Protein AF-A0A162QPB5-F1 (afdb_monomer_lite)

Secondary structure (DSSP, 8-state):
-HHHHH-HHHHHHHHHHHHHHHHHHT-------------PPPP----HHHHTT-BS-STT--BEEEETTEEEE-GGGHHHHSTTSTTGGGTTSB-HHHHHHT--

Sequence (104 aa):
MKQLKENPVNWALIAILAYVIKSYASSSKPAVQEAKHPEVMIFKNYTPLDLLPFDGLGKEGRILMAVNGSIYDVTRGRNFYGPGGPYANFAGHDASRGLAKNSF

Radius of gyration: 32.55 Å; chains: 1; bounding box: 67×20×83 Å

InterPro domains:
  IPR001199 Cytochrome b5-like heme/steroid binding domain [PF00173] (59-101)
  IPR036400 Cytochrome b5-like heme/steroid binding domain superfamily [G3DSA:3.10.120.10] (40-104)
  IPR036400 Cytochrome b5-like heme/steroid binding domain superfamily [SSF55856] (38-102)
  IPR050577 MAPR/Neuferricin/Neudesin-like [PTHR10281] (11-104)

pLDDT: mean 89.17, std 9.94, range [57.88, 97.88]

Structure (mmCIF, N/CA/C/O backbone):
data_AF-A0A162QPB5-F1
#
_entry.id   AF-A0A162QPB5-F1
#
loop_
_atom_site.group_PDB
_atom_site.id
_atom_site.type_symbol
_atom_site.label_atom_id
_atom_site.label_alt_id
_atom_site.label_comp_id
_atom_site.label_asym_id
_atom_site.label_entity_id
_atom_site.label_seq_id
_atom_site.pdbx_PDB_ins_code
_atom_site.Cartn_x
_atom_site.Cartn_y
_atom_site.Cartn_z
_atom_site.occupancy
_atom_site.B_iso_or_equiv
_atom_site.auth_seq_id
_atom_site.auth_comp_id
_atom_site.auth_asym_id
_atom_site.auth_atom_id
_atom_site.pdbx_PDB_model_num
ATOM 1 N N . MET A 1 1 ? 51.331 3.266 -59.687 1.00 57.88 1 MET A N 1
ATOM 2 C CA . MET A 1 1 ? 49.878 3.572 -59.742 1.00 57.88 1 MET A CA 1
ATOM 3 C C . MET A 1 1 ? 49.102 2.806 -60.823 1.00 57.88 1 MET A C 1
ATOM 5 O O . MET A 1 1 ? 47.907 2.629 -60.636 1.00 57.88 1 MET A O 1
ATOM 9 N N . LYS A 1 2 ? 49.719 2.327 -61.920 1.00 64.38 2 LYS A N 1
ATOM 10 C CA . LYS A 1 2 ? 49.003 1.595 -62.993 1.00 64.38 2 LYS A CA 1
ATOM 11 C C . LYS A 1 2 ? 48.450 0.227 -62.559 1.00 64.38 2 LYS A C 1
ATOM 13 O O . LYS A 1 2 ? 47.281 -0.055 -62.786 1.00 64.38 2 LYS A O 1
ATOM 18 N N . GLN A 1 3 ? 49.234 -0.533 -61.792 1.00 66.88 3 GLN A N 1
ATOM 19 C CA . GLN A 1 3 ? 48.852 -1.859 -61.282 1.00 66.88 3 GLN A CA 1
ATOM 20 C C . GLN A 1 3 ? 47.563 -1.877 -60.438 1.00 66.88 3 GLN A C 1
ATOM 22 O O . GLN A 1 3 ? 46.842 -2.870 -60.428 1.00 66.88 3 GLN A O 1
ATOM 27 N N . LEU A 1 4 ? 47.256 -0.778 -59.737 1.00 64.81 4 LEU A N 1
ATOM 28 C CA . LEU A 1 4 ? 46.049 -0.683 -58.912 1.00 64.81 4 LEU A CA 1
ATOM 29 C C . LEU A 1 4 ? 44.776 -0.601 -59.771 1.00 64.81 4 LEU A C 1
ATOM 31 O O . LEU A 1 4 ? 43.737 -1.098 -59.354 1.00 64.81 4 LEU A O 1
ATOM 35 N N . LYS A 1 5 ? 44.866 0.001 -60.967 1.00 70.81 5 LYS A N 1
ATOM 36 C CA . LYS A 1 5 ? 43.734 0.199 -61.886 1.00 70.81 5 LYS A CA 1
ATOM 37 C C . LYS A 1 5 ? 43.529 -0.957 -62.865 1.00 70.81 5 LYS A C 1
ATOM 39 O O . LYS A 1 5 ? 42.397 -1.187 -63.266 1.00 70.81 5 LYS A O 1
ATOM 44 N N . GLU A 1 6 ? 44.597 -1.654 -63.251 1.00 78.38 6 GLU A N 1
ATOM 45 C CA . GLU A 1 6 ? 44.553 -2.696 -64.291 1.00 78.38 6 GLU A CA 1
ATOM 46 C C . GLU A 1 6 ? 44.001 -4.041 -63.793 1.00 78.38 6 GLU A C 1
ATOM 48 O O . GLU A 1 6 ? 43.494 -4.822 -64.592 1.00 78.38 6 GLU A O 1
ATOM 53 N N . ASN A 1 7 ? 44.056 -4.312 -62.484 1.00 82.81 7 ASN A N 1
ATOM 54 C CA . ASN A 1 7 ? 43.581 -5.577 -61.927 1.00 82.81 7 ASN A CA 1
ATOM 55 C C . ASN A 1 7 ? 42.157 -5.443 -61.341 1.00 82.81 7 ASN A C 1
ATOM 57 O O . ASN A 1 7 ? 41.988 -4.768 -60.318 1.00 82.81 7 ASN A O 1
ATOM 61 N N . PRO A 1 8 ? 41.135 -6.112 -61.916 1.00 84.00 8 PRO A N 1
ATOM 62 C CA . PRO A 1 8 ? 39.754 -6.042 -61.428 1.00 84.00 8 PRO A CA 1
ATOM 63 C C . PRO A 1 8 ? 39.588 -6.574 -59.994 1.00 84.00 8 PRO A C 1
ATOM 65 O O . PRO A 1 8 ? 38.681 -6.146 -59.281 1.00 84.00 8 PRO A O 1
ATOM 68 N N . VAL A 1 9 ? 40.493 -7.440 -59.524 1.00 87.56 9 VAL A N 1
ATOM 69 C CA . VAL A 1 9 ? 40.484 -7.973 -58.150 1.00 87.56 9 VAL A CA 1
ATOM 70 C C . VAL A 1 9 ? 40.694 -6.865 -57.112 1.00 87.56 9 VAL A C 1
ATOM 72 O O . VAL A 1 9 ? 40.088 -6.901 -56.043 1.00 87.56 9 VAL A O 1
ATOM 75 N N . ASN A 1 10 ? 41.471 -5.825 -57.427 1.00 88.38 10 ASN A N 1
ATOM 76 C CA . ASN A 1 10 ? 41.724 -4.725 -56.492 1.00 88.38 10 ASN A CA 1
ATOM 77 C C . ASN A 1 10 ? 40.461 -3.899 -56.214 1.00 88.38 10 ASN A C 1
ATOM 79 O O . ASN A 1 10 ? 40.261 -3.439 -55.093 1.00 88.38 10 ASN A O 1
ATOM 83 N N . TRP A 1 11 ? 39.578 -3.755 -57.204 1.00 89.62 11 TRP A N 1
ATOM 84 C CA . TRP A 1 11 ? 38.284 -3.095 -57.019 1.00 89.62 11 TRP A CA 1
ATOM 85 C C . TRP A 1 11 ? 37.358 -3.903 -56.109 1.00 89.62 11 TRP A C 1
ATOM 87 O O . TRP A 1 11 ? 36.707 -3.324 -55.240 1.00 89.62 11 TRP A O 1
ATOM 97 N N . ALA A 1 12 ? 37.353 -5.233 -56.248 1.00 92.00 12 ALA A N 1
ATOM 98 C CA . ALA A 1 12 ? 36.618 -6.113 -55.342 1.00 92.00 12 ALA A CA 1
ATOM 99 C C . ALA A 1 12 ? 37.156 -6.014 -53.904 1.00 92.00 12 ALA A C 1
ATOM 101 O O . ALA A 1 12 ? 36.375 -5.900 -52.961 1.00 92.00 12 ALA A O 1
ATOM 102 N N . LEU A 1 13 ? 38.482 -5.963 -53.731 1.00 91.12 13 LEU A N 1
ATOM 103 C CA . LEU A 1 13 ? 39.113 -5.776 -52.422 1.00 91.12 13 LEU A CA 1
ATOM 104 C C . LEU A 1 13 ? 38.774 -4.413 -51.800 1.00 91.12 13 LEU A C 1
ATOM 106 O O . LEU A 1 13 ? 38.479 -4.356 -50.610 1.00 91.12 13 LEU A O 1
ATOM 110 N N . ILE A 1 14 ? 38.749 -3.331 -52.586 1.00 92.75 14 ILE A N 1
ATOM 111 C CA . ILE A 1 14 ? 38.341 -1.998 -52.107 1.00 92.75 14 ILE A CA 1
ATOM 112 C C . ILE A 1 14 ? 36.863 -1.990 -51.704 1.00 92.75 14 ILE A C 1
ATOM 114 O O . ILE A 1 14 ? 36.521 -1.409 -50.677 1.00 92.75 14 ILE A O 1
ATOM 118 N N . ALA A 1 15 ? 35.988 -2.656 -52.461 1.00 93.25 15 ALA A N 1
ATOM 119 C CA . ALA A 1 15 ? 34.571 -2.761 -52.121 1.00 93.25 15 ALA A CA 1
ATOM 120 C C . ALA A 1 15 ? 34.348 -3.557 -50.824 1.00 93.25 15 ALA A C 1
ATOM 122 O O . ALA A 1 15 ? 33.570 -3.129 -49.973 1.00 93.25 15 ALA A O 1
ATOM 123 N N . ILE A 1 16 ? 35.071 -4.667 -50.635 1.00 94.38 16 ILE A N 1
ATOM 124 C CA . ILE A 1 16 ? 35.041 -5.454 -49.394 1.00 94.38 16 ILE A CA 1
ATOM 125 C C . ILE A 1 16 ? 35.587 -4.627 -48.228 1.00 94.38 16 ILE A C 1
ATOM 127 O O . ILE A 1 16 ? 34.966 -4.582 -47.170 1.00 94.38 16 ILE A O 1
ATOM 131 N N . LEU A 1 17 ? 36.699 -3.914 -48.422 1.00 94.31 17 LEU A N 1
ATOM 132 C CA . LEU A 1 17 ? 37.282 -3.049 -47.398 1.00 94.31 17 LEU A CA 1
ATOM 133 C C . LEU A 1 17 ? 36.316 -1.926 -46.997 1.00 94.31 17 LEU A C 1
ATOM 135 O O . LEU A 1 17 ? 36.090 -1.699 -45.811 1.00 94.31 17 LEU A O 1
ATOM 139 N N . ALA A 1 18 ? 35.689 -1.266 -47.973 1.00 93.94 18 ALA A N 1
ATOM 140 C CA . ALA A 1 18 ? 34.678 -0.243 -47.729 1.00 93.94 18 ALA A CA 1
ATOM 141 C C . ALA A 1 18 ? 33.437 -0.818 -47.026 1.00 93.94 18 ALA A C 1
ATOM 143 O O . ALA A 1 18 ? 32.892 -0.178 -46.127 1.00 93.94 18 ALA A O 1
ATOM 144 N N . TYR A 1 19 ? 33.014 -2.034 -47.387 1.00 93.88 19 TYR A N 1
ATOM 145 C CA . TYR A 1 19 ? 31.909 -2.733 -46.734 1.00 93.88 19 TYR A CA 1
ATOM 146 C C . TYR A 1 19 ? 32.225 -3.058 -45.271 1.00 93.88 19 TYR A C 1
ATOM 148 O O . TYR A 1 19 ? 31.401 -2.776 -44.406 1.00 93.88 19 TYR A O 1
ATOM 156 N N . VAL A 1 20 ? 33.427 -3.564 -44.979 1.00 93.19 20 VAL A N 1
ATOM 157 C CA . VAL A 1 20 ? 33.881 -3.865 -43.611 1.00 93.19 20 VAL A CA 1
ATOM 158 C C . VAL A 1 20 ? 33.997 -2.589 -42.772 1.00 93.19 20 VAL A C 1
ATOM 160 O O . VAL A 1 20 ? 33.552 -2.562 -41.627 1.00 93.19 20 VAL A O 1
ATOM 163 N N . ILE A 1 21 ? 34.525 -1.499 -43.341 1.00 93.44 21 ILE A N 1
ATOM 164 C CA . ILE A 1 21 ? 34.585 -0.195 -42.661 1.00 93.44 21 ILE A CA 1
ATOM 165 C C . ILE A 1 21 ? 33.171 0.307 -42.353 1.00 93.44 21 ILE A C 1
ATOM 167 O O . ILE A 1 21 ? 32.892 0.715 -41.225 1.00 93.44 21 ILE A O 1
ATOM 171 N N . LYS A 1 22 ? 32.254 0.226 -43.324 1.00 91.88 22 LYS A N 1
ATOM 172 C CA . LYS A 1 22 ? 30.853 0.616 -43.134 1.00 91.88 22 LYS A CA 1
ATOM 173 C C . LYS A 1 22 ? 30.162 -0.261 -42.089 1.00 91.88 22 LYS A C 1
ATOM 175 O O . LYS A 1 22 ? 29.422 0.268 -41.265 1.00 91.88 22 LYS A O 1
ATOM 180 N N . SER A 1 23 ? 30.406 -1.571 -42.087 1.00 87.44 23 SER A N 1
ATOM 181 C CA . SER A 1 23 ? 29.796 -2.486 -41.119 1.00 87.44 23 SER A CA 1
ATOM 182 C C . SER A 1 23 ? 30.313 -2.246 -39.704 1.00 87.44 23 SER A C 1
ATOM 184 O O . SER A 1 23 ? 29.536 -2.314 -38.757 1.00 87.44 23 SER A O 1
ATOM 186 N N . TYR A 1 24 ? 31.598 -1.911 -39.551 1.00 85.12 24 TYR A N 1
ATOM 187 C CA . TYR A 1 24 ? 32.178 -1.597 -38.245 1.00 85.12 24 TYR A CA 1
ATOM 188 C C . TYR A 1 24 ? 31.704 -0.234 -37.723 1.00 85.12 24 TYR A C 1
ATOM 190 O O . TYR A 1 24 ? 31.369 -0.105 -36.547 1.00 85.12 24 TYR A O 1
ATOM 198 N N . ALA A 1 25 ? 31.606 0.770 -38.601 1.00 85.31 25 ALA A N 1
ATOM 199 C CA . ALA A 1 25 ? 31.118 2.104 -38.250 1.00 85.31 25 ALA A CA 1
ATOM 200 C C . ALA A 1 25 ? 29.604 2.142 -37.971 1.00 85.31 25 ALA A C 1
ATOM 202 O O . ALA A 1 25 ? 29.146 2.970 -37.189 1.00 85.31 25 ALA A O 1
ATOM 203 N N . SER A 1 26 ? 28.825 1.245 -38.584 1.00 78.00 26 SER A N 1
ATOM 204 C CA . SER A 1 26 ? 27.367 1.179 -38.420 1.00 78.00 26 SER A CA 1
ATOM 205 C C . SER A 1 26 ? 26.909 0.286 -37.259 1.00 78.00 26 SER A C 1
ATOM 207 O O . SER A 1 26 ? 25.705 0.072 -37.107 1.00 78.00 26 SER A O 1
ATOM 209 N N . SER A 1 27 ? 27.828 -0.234 -36.439 1.00 71.50 27 SER A N 1
ATOM 210 C CA . SER A 1 27 ? 27.484 -0.996 -35.236 1.00 71.50 27 SER A CA 1
ATOM 211 C C . SER A 1 27 ? 26.943 -0.044 -34.165 1.00 71.50 27 SER A C 1
ATOM 213 O O . SER A 1 27 ? 27.664 0.438 -33.288 1.00 71.50 27 SER A O 1
ATOM 215 N N . SER A 1 28 ? 25.657 0.298 -34.270 1.00 69.69 28 SER A N 1
ATOM 216 C CA . SER A 1 28 ? 24.957 1.029 -33.223 1.00 69.69 28 SER A CA 1
ATOM 217 C C . SER A 1 28 ? 24.945 0.151 -31.979 1.00 69.69 28 SER A C 1
ATOM 219 O O . SER A 1 28 ? 24.336 -0.922 -31.986 1.00 69.69 28 SER A O 1
ATOM 221 N N . LYS A 1 29 ? 25.609 0.590 -30.907 1.00 69.69 29 LYS A N 1
ATOM 222 C CA . LYS A 1 29 ? 25.446 -0.043 -29.596 1.00 69.69 29 LYS A CA 1
ATOM 223 C C . LYS A 1 29 ? 23.940 -0.109 -29.306 1.00 69.69 29 LYS A C 1
ATOM 225 O O . LYS A 1 29 ? 23.285 0.927 -29.457 1.00 69.69 29 LYS A O 1
ATOM 230 N N . PRO A 1 30 ? 23.372 -1.276 -28.947 1.00 72.50 30 PRO A N 1
ATOM 231 C CA . PRO A 1 30 ? 21.969 -1.336 -28.570 1.00 72.50 30 PRO A CA 1
ATOM 232 C C . PRO A 1 30 ? 21.749 -0.323 -27.450 1.00 72.50 30 PRO A C 1
ATOM 234 O O . PRO A 1 30 ? 22.538 -0.266 -26.504 1.00 72.50 30 PRO A O 1
ATOM 237 N N . ALA A 1 31 ? 20.735 0.529 -27.603 1.00 74.75 31 ALA A N 1
ATOM 238 C CA . ALA A 1 31 ? 20.393 1.507 -26.585 1.00 74.75 31 ALA A CA 1
ATOM 239 C C . ALA A 1 31 ? 20.130 0.743 -25.284 1.00 74.75 31 ALA A C 1
ATOM 241 O O . ALA A 1 31 ? 19.188 -0.046 -25.205 1.00 74.75 31 ALA A O 1
ATOM 242 N N . VAL A 1 32 ? 20.999 0.931 -24.291 1.00 72.69 32 VAL A N 1
ATOM 243 C CA . VAL A 1 32 ? 20.797 0.377 -22.956 1.00 72.69 32 VAL A CA 1
ATOM 244 C C . VAL A 1 32 ? 19.577 1.094 -22.400 1.00 72.69 32 VAL A C 1
ATOM 246 O O . VAL A 1 32 ? 19.660 2.253 -22.002 1.00 72.69 32 VAL A O 1
ATOM 249 N N . GLN A 1 33 ? 18.418 0.442 -22.450 1.00 71.25 33 GLN A N 1
ATOM 250 C CA . GLN A 1 33 ? 17.261 0.914 -21.709 1.00 71.25 33 GLN A CA 1
ATOM 251 C C . GLN A 1 33 ? 17.608 0.768 -20.230 1.00 71.25 33 GLN A C 1
ATOM 253 O O . GLN A 1 33 ? 17.790 -0.348 -19.742 1.00 71.25 33 GLN A O 1
ATOM 258 N N . GLU A 1 34 ? 17.760 1.894 -19.534 1.00 74.75 34 GLU A N 1
ATOM 259 C CA . GLU A 1 34 ? 17.909 1.896 -18.082 1.00 74.75 34 GLU A CA 1
ATOM 260 C C . GLU A 1 34 ? 16.732 1.132 -17.476 1.00 74.75 34 GLU A C 1
ATOM 262 O O . GLU A 1 34 ? 15.567 1.431 -17.756 1.00 74.75 34 GLU A O 1
ATOM 267 N N . ALA A 1 35 ? 17.036 0.114 -16.673 1.00 75.56 35 ALA A N 1
ATOM 268 C CA . ALA A 1 35 ? 16.021 -0.665 -15.989 1.00 75.56 35 ALA A CA 1
ATOM 269 C C . ALA A 1 35 ? 15.266 0.252 -15.012 1.00 75.56 35 ALA A C 1
ATOM 271 O O . ALA A 1 35 ? 15.726 0.514 -13.899 1.00 75.56 35 ALA A O 1
ATOM 272 N N . LYS A 1 36 ? 14.101 0.762 -15.429 1.00 74.56 36 LYS A N 1
ATOM 273 C CA . LYS A 1 36 ? 13.170 1.435 -14.523 1.00 74.56 36 LYS A CA 1
ATOM 274 C C . LYS A 1 36 ? 12.589 0.376 -13.600 1.00 74.56 36 LYS A C 1
ATOM 276 O O . LYS A 1 36 ? 11.813 -0.478 -14.024 1.00 74.56 36 LYS A O 1
ATOM 281 N N . HIS A 1 37 ? 13.011 0.416 -12.344 1.00 70.69 37 HIS A N 1
ATOM 282 C CA . HIS A 1 37 ? 12.383 -0.369 -11.298 1.00 70.69 37 HIS A CA 1
ATOM 283 C C . HIS A 1 37 ? 10.922 0.089 -11.149 1.00 70.69 37 HIS A C 1
ATOM 285 O O . HIS A 1 37 ? 10.628 1.267 -11.371 1.00 70.69 37 HIS A O 1
ATOM 291 N N . PRO A 1 38 ? 9.994 -0.825 -10.819 1.00 72.81 38 PRO A N 1
ATOM 292 C CA . PRO A 1 38 ? 8.620 -0.443 -10.522 1.00 72.81 38 PRO A CA 1
ATOM 293 C C . PRO A 1 38 ? 8.604 0.588 -9.391 1.00 72.81 38 P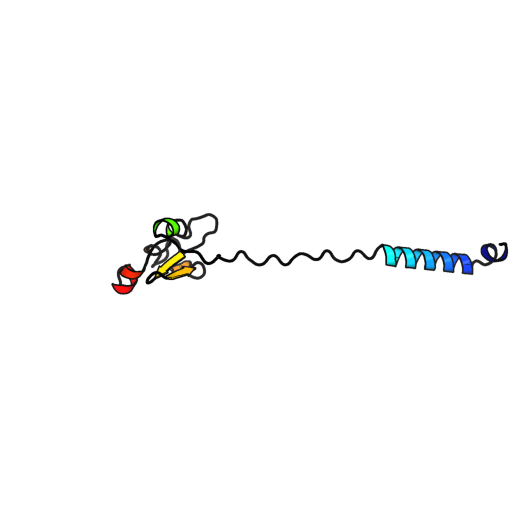RO A C 1
ATOM 295 O O . PRO A 1 38 ? 9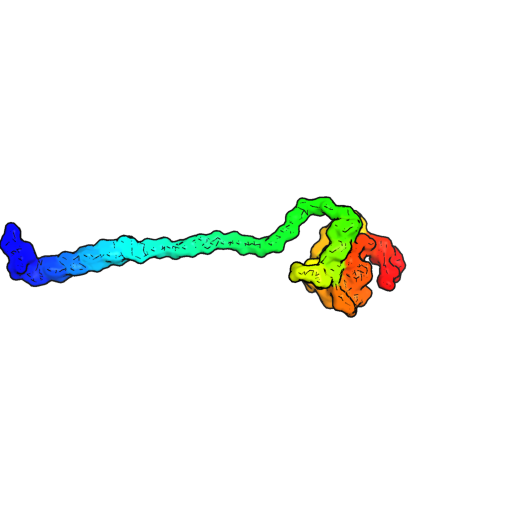.473 0.567 -8.518 1.00 72.81 38 PRO A O 1
ATOM 298 N N . GLU A 1 39 ? 7.623 1.489 -9.405 1.00 72.88 39 GLU A N 1
ATOM 299 C CA . GLU A 1 39 ? 7.467 2.472 -8.336 1.00 72.88 39 GLU A CA 1
ATOM 300 C C . GLU A 1 39 ? 7.270 1.761 -6.995 1.00 72.88 39 GLU A C 1
ATOM 302 O O . GLU A 1 39 ? 6.254 1.108 -6.750 1.00 72.88 39 GLU A O 1
ATOM 307 N N . VAL A 1 40 ? 8.266 1.885 -6.123 1.00 76.75 40 VAL A N 1
ATOM 308 C CA . VAL A 1 40 ? 8.242 1.327 -4.773 1.00 76.75 40 VAL A CA 1
ATOM 309 C C . VAL A 1 40 ? 7.848 2.403 -3.772 1.00 76.75 40 VAL A C 1
ATOM 311 O O . VAL A 1 40 ? 8.208 3.572 -3.903 1.00 76.75 40 VAL A O 1
ATOM 314 N N . MET A 1 41 ? 7.106 2.000 -2.744 1.00 76.12 41 MET A N 1
ATOM 315 C CA . MET A 1 41 ? 6.795 2.877 -1.622 1.00 76.12 41 MET A CA 1
ATOM 316 C C . MET A 1 41 ? 8.067 3.157 -0.827 1.00 76.12 41 MET A C 1
ATOM 318 O O . MET A 1 41 ? 8.713 2.238 -0.323 1.00 76.12 41 MET A O 1
ATOM 322 N N . ILE A 1 42 ? 8.415 4.435 -0.702 1.00 85.62 42 ILE A N 1
ATOM 323 C CA . ILE A 1 42 ? 9.511 4.865 0.163 1.00 85.62 42 ILE A CA 1
ATOM 324 C C . ILE A 1 42 ? 9.046 4.727 1.612 1.00 85.62 42 ILE A C 1
ATOM 326 O O . ILE A 1 42 ? 7.926 5.117 1.957 1.00 85.62 42 ILE A O 1
ATOM 330 N N . PHE A 1 43 ? 9.913 4.183 2.466 1.00 86.38 43 PHE A N 1
ATOM 331 C CA . PHE A 1 43 ? 9.662 4.153 3.900 1.00 86.38 43 PHE A CA 1
ATOM 332 C C . PHE A 1 43 ? 9.505 5.585 4.420 1.00 86.38 43 PHE A C 1
ATOM 334 O O . PHE A 1 43 ? 10.423 6.400 4.321 1.00 86.38 43 PHE A O 1
ATOM 341 N N . LYS A 1 44 ? 8.328 5.891 4.965 1.00 90.75 44 LYS A N 1
ATOM 342 C CA . LYS A 1 44 ? 8.027 7.176 5.591 1.00 90.75 44 LYS A CA 1
ATOM 343 C C . LYS A 1 44 ? 7.077 6.976 6.762 1.00 90.75 44 LYS A C 1
ATOM 345 O O . LYS A 1 44 ? 6.339 5.994 6.811 1.00 90.75 44 LYS A O 1
ATOM 350 N N . ASN A 1 45 ? 7.074 7.943 7.668 1.00 93.69 45 ASN A N 1
ATOM 351 C CA . ASN A 1 45 ? 6.081 8.008 8.731 1.00 93.69 45 ASN A CA 1
ATOM 352 C C . ASN A 1 45 ? 4.762 8.541 8.163 1.00 93.69 45 ASN A C 1
ATOM 354 O O . ASN A 1 45 ? 4.769 9.458 7.340 1.00 93.69 45 ASN A O 1
ATOM 358 N N . TYR A 1 46 ? 3.650 7.964 8.611 1.00 94.38 46 TYR A N 1
ATOM 359 C CA . TYR A 1 46 ? 2.303 8.385 8.238 1.00 94.38 46 TYR A CA 1
ATOM 360 C C . TYR A 1 46 ? 1.570 8.879 9.476 1.00 94.38 46 TYR A C 1
ATOM 362 O O . TYR A 1 46 ? 1.620 8.246 10.531 1.00 94.38 46 TYR A O 1
ATOM 370 N N . THR A 1 47 ? 0.860 9.991 9.335 1.00 96.50 47 THR A N 1
ATOM 371 C CA . THR A 1 47 ? -0.202 10.379 10.260 1.00 96.50 47 THR A CA 1
ATOM 372 C C . THR A 1 47 ? -1.533 9.763 9.811 1.00 96.50 47 THR A C 1
ATOM 374 O O . THR A 1 47 ? -1.669 9.360 8.653 1.00 96.50 47 THR A O 1
ATOM 377 N N . PRO A 1 48 ? -2.557 9.715 10.682 1.00 95.62 48 PRO A N 1
ATOM 378 C CA . PRO A 1 48 ? -3.885 9.255 10.278 1.00 95.62 48 PRO A CA 1
ATOM 379 C C . PRO A 1 48 ? -4.474 10.038 9.095 1.00 95.62 48 PRO A C 1
ATOM 381 O O . PRO A 1 48 ? -5.152 9.458 8.258 1.00 95.62 48 PRO A O 1
ATOM 384 N N . LEU A 1 49 ? -4.180 11.339 8.989 1.00 96.69 49 LEU A N 1
ATOM 385 C CA . LEU A 1 49 ? -4.629 12.167 7.866 1.00 96.69 49 LEU A CA 1
ATOM 386 C C . LEU A 1 49 ? -3.911 11.808 6.560 1.00 96.69 49 LEU A C 1
ATOM 388 O O . LEU A 1 49 ? -4.532 11.832 5.500 1.00 96.69 49 LEU A O 1
ATOM 392 N N . ASP A 1 50 ? -2.632 11.428 6.637 1.00 95.31 50 ASP A N 1
ATOM 393 C CA . ASP A 1 50 ? -1.862 11.000 5.464 1.00 95.31 50 ASP A CA 1
ATOM 394 C C . ASP A 1 50 ? -2.377 9.684 4.877 1.00 95.31 50 ASP A C 1
ATOM 396 O O . ASP A 1 50 ? -2.113 9.405 3.711 1.00 95.31 50 ASP A O 1
ATOM 400 N N . LEU A 1 51 ? -3.074 8.861 5.668 1.00 95.25 51 LEU A N 1
ATOM 401 C CA . LEU A 1 51 ? -3.623 7.581 5.222 1.00 95.25 51 LEU A CA 1
ATOM 402 C C . LEU A 1 51 ? -4.921 7.725 4.419 1.00 95.25 51 LEU A C 1
ATOM 404 O O . LEU A 1 51 ? -5.154 6.909 3.532 1.00 95.25 51 LEU A O 1
ATOM 408 N N . LEU A 1 52 ? -5.721 8.769 4.667 1.00 95.69 52 LEU A N 1
ATOM 409 C CA . LEU A 1 52 ? -7.048 8.950 4.057 1.00 95.69 52 LEU A CA 1
ATOM 410 C C . LEU A 1 52 ? -7.083 8.812 2.522 1.00 95.69 52 LEU A C 1
ATOM 412 O O . LEU A 1 52 ? -8.017 8.194 2.018 1.00 95.69 52 LEU A O 1
ATOM 416 N N . PRO A 1 53 ? -6.103 9.327 1.748 1.00 95.50 53 PRO A N 1
ATOM 417 C CA . PRO A 1 53 ? -6.121 9.204 0.288 1.00 95.50 53 PRO A CA 1
ATOM 418 C C . PRO A 1 53 ? -5.893 7.777 -0.238 1.00 95.50 53 PRO A C 1
ATOM 420 O O . PRO A 1 53 ? -6.028 7.538 -1.438 1.00 95.50 53 PRO A O 1
ATOM 423 N N . PHE A 1 54 ? -5.490 6.842 0.626 1.00 95.69 54 PHE A N 1
ATOM 424 C CA . PHE A 1 54 ? -5.135 5.469 0.273 1.00 95.69 54 PHE A CA 1
ATOM 425 C C . PHE A 1 54 ? -6.270 4.485 0.587 1.00 95.69 54 PHE A C 1
ATOM 427 O O . PHE A 1 54 ? -6.056 3.427 1.180 1.00 95.69 54 PHE A O 1
ATOM 434 N N . ASP A 1 55 ? -7.484 4.843 0.178 1.00 96.06 55 ASP A N 1
ATOM 435 C CA . ASP A 1 55 ? -8.712 4.050 0.306 1.00 96.06 55 ASP A CA 1
ATOM 436 C C . ASP A 1 55 ? -8.985 3.144 -0.918 1.00 96.06 55 ASP A C 1
ATOM 438 O O . ASP A 1 55 ? -9.960 2.394 -0.972 1.00 96.06 55 ASP A O 1
ATOM 442 N N . GLY A 1 56 ? -8.118 3.209 -1.931 1.00 95.12 56 GLY A N 1
ATOM 443 C CA . GLY A 1 56 ? -8.270 2.499 -3.196 1.00 95.12 56 GLY A CA 1
ATOM 444 C C . GLY A 1 56 ? -9.118 3.212 -4.251 1.00 95.12 56 GLY A C 1
ATOM 445 O O . GLY A 1 56 ? -9.203 2.688 -5.362 1.00 95.12 56 GLY A O 1
ATOM 446 N N . LEU A 1 57 ? -9.707 4.380 -3.973 1.00 93.69 57 LEU A N 1
ATOM 447 C CA . LEU A 1 57 ? -10.464 5.188 -4.946 1.00 93.69 57 LEU A CA 1
ATOM 448 C C . LEU A 1 57 ? -9.587 6.200 -5.701 1.00 93.69 57 LEU A C 1
ATOM 450 O O . LEU A 1 57 ? -9.985 6.696 -6.755 1.00 93.69 57 LEU A O 1
ATOM 454 N N . GLY A 1 58 ? -8.392 6.501 -5.184 1.00 88.31 58 GLY A N 1
ATOM 455 C CA . GLY A 1 58 ? -7.438 7.415 -5.814 1.00 88.31 58 GLY A CA 1
ATOM 456 C C . GLY A 1 58 ? -6.902 6.938 -7.174 1.00 88.31 58 GLY A C 1
ATOM 457 O O . GLY A 1 58 ? -7.045 5.779 -7.557 1.00 88.31 58 GLY A O 1
ATOM 458 N N . LYS A 1 59 ? -6.209 7.834 -7.896 1.00 83.62 59 LYS A N 1
ATOM 459 C CA . LYS A 1 59 ? -5.673 7.578 -9.254 1.00 83.62 59 LYS A CA 1
ATOM 460 C C . LYS A 1 59 ? -4.746 6.363 -9.341 1.00 83.62 59 LYS A C 1
ATOM 462 O O . LYS A 1 59 ? -4.749 5.662 -10.344 1.00 83.62 59 LYS A O 1
ATOM 467 N N . GLU A 1 60 ? -3.958 6.129 -8.298 1.00 85.31 60 GLU A N 1
ATOM 468 C CA . GLU A 1 60 ? -3.041 4.986 -8.218 1.00 85.31 60 GLU A CA 1
ATOM 469 C C . GLU A 1 60 ? -3.732 3.717 -7.703 1.00 85.31 60 GLU A C 1
ATOM 471 O O . GLU A 1 60 ? -3.158 2.632 -7.740 1.00 85.31 60 GLU A O 1
ATOM 476 N N . GLY A 1 61 ? -4.957 3.844 -7.182 1.00 91.00 61 GLY A N 1
ATOM 477 C CA . GLY A 1 61 ? -5.734 2.740 -6.633 1.00 91.00 61 GLY A CA 1
ATOM 478 C C . GLY A 1 61 ? -5.086 2.038 -5.437 1.00 91.00 61 GLY A C 1
ATOM 479 O O . GLY A 1 61 ? -5.541 0.951 -5.085 1.00 91.00 61 GLY A O 1
ATOM 480 N N . ARG A 1 62 ? -4.045 2.606 -4.819 1.00 93.62 62 ARG A N 1
ATOM 481 C CA . ARG A 1 62 ? -3.368 1.999 -3.667 1.00 93.62 62 ARG A CA 1
ATOM 482 C C . ARG A 1 62 ? -4.263 1.988 -2.434 1.00 93.62 62 ARG A C 1
ATOM 484 O O . ARG A 1 62 ? -5.045 2.912 -2.221 1.00 93.62 62 ARG A O 1
ATOM 491 N N . ILE A 1 63 ? -4.098 0.950 -1.621 1.00 96.88 63 ILE A N 1
ATOM 492 C CA . ILE A 1 63 ? -4.821 0.760 -0.367 1.00 96.88 63 ILE A CA 1
ATOM 493 C C . ILE A 1 63 ? -3.804 0.577 0.751 1.00 96.88 63 ILE A C 1
ATOM 495 O O . ILE A 1 63 ? -3.075 -0.419 0.768 1.00 96.88 63 ILE A O 1
ATOM 499 N N . LEU A 1 64 ? -3.769 1.525 1.684 1.00 96.38 64 LEU A N 1
ATOM 500 C CA . LEU A 1 64 ? -2.938 1.448 2.882 1.00 96.38 64 LEU A CA 1
ATOM 501 C C . LEU A 1 64 ? -3.826 1.356 4.115 1.00 96.38 64 LEU A C 1
ATOM 503 O O . LEU A 1 64 ? -4.883 1.977 4.172 1.00 96.38 64 LEU A O 1
ATOM 507 N N . MET A 1 65 ? -3.374 0.620 5.122 1.00 96.88 65 MET A N 1
ATOM 508 C CA . MET A 1 65 ? -3.985 0.643 6.450 1.00 96.88 65 MET A CA 1
ATOM 509 C C . MET A 1 65 ? -2.906 0.535 7.522 1.00 96.88 65 MET A C 1
ATOM 511 O O . MET A 1 65 ? -1.857 -0.078 7.294 1.00 96.88 65 MET A O 1
ATOM 515 N N . ALA A 1 66 ? -3.163 1.114 8.692 1.00 97.88 66 ALA A N 1
ATOM 516 C CA . ALA A 1 66 ? -2.302 0.923 9.851 1.00 97.88 66 ALA A CA 1
ATOM 517 C C . ALA A 1 66 ? -2.816 -0.216 10.739 1.00 97.88 66 ALA A C 1
ATOM 519 O O . ALA A 1 66 ? -4.022 -0.389 10.913 1.00 97.88 66 ALA A O 1
ATOM 520 N N . VAL A 1 67 ? -1.891 -0.980 11.317 1.00 97.69 67 VAL A N 1
ATOM 521 C CA . VAL A 1 67 ? -2.162 -1.954 12.376 1.00 97.69 67 VAL A CA 1
ATOM 522 C C . VAL A 1 67 ? -1.064 -1.831 13.423 1.00 97.69 67 VAL A C 1
ATOM 524 O O . VAL A 1 67 ? 0.117 -2.005 13.133 1.00 97.69 67 VAL A O 1
ATOM 527 N N . ASN A 1 68 ? -1.460 -1.512 14.649 1.00 96.62 68 ASN A N 1
ATOM 528 C CA . ASN A 1 68 ? -0.599 -1.272 15.801 1.00 96.62 68 ASN A CA 1
ATOM 529 C C . ASN A 1 68 ? 0.569 -0.313 15.487 1.00 96.62 68 ASN A C 1
ATOM 531 O O . ASN A 1 68 ? 1.730 -0.614 15.760 1.00 96.62 68 ASN A O 1
ATOM 535 N N . GLY A 1 69 ? 0.268 0.811 14.826 1.00 94.94 69 GLY A N 1
ATOM 536 C CA . GLY A 1 69 ? 1.257 1.818 14.418 1.00 94.94 69 GLY A CA 1
ATOM 537 C C . GLY A 1 69 ? 2.147 1.438 13.226 1.00 94.94 69 GLY A C 1
ATOM 538 O O . GLY A 1 69 ? 2.953 2.256 12.793 1.00 94.94 69 GLY A O 1
ATOM 539 N N . SER A 1 70 ? 2.003 0.233 12.669 1.00 95.69 70 SER A N 1
ATOM 540 C CA . SER A 1 70 ? 2.717 -0.203 11.462 1.00 95.69 70 SER A CA 1
ATOM 541 C C . SER A 1 70 ? 1.843 -0.045 10.223 1.00 95.69 70 SER A C 1
ATOM 543 O O . SER A 1 70 ? 0.649 -0.325 10.270 1.00 95.69 70 SER A O 1
ATOM 545 N N . ILE A 1 71 ? 2.434 0.387 9.110 1.00 95.94 71 ILE A N 1
ATOM 546 C CA . ILE A 1 71 ? 1.719 0.664 7.859 1.00 95.94 71 ILE A CA 1
ATOM 547 C C . ILE A 1 71 ? 1.883 -0.507 6.899 1.00 95.94 71 ILE A C 1
ATOM 549 O O . ILE A 1 71 ? 3.002 -0.943 6.628 1.00 95.94 71 ILE A O 1
ATOM 553 N N . TYR A 1 72 ? 0.764 -0.979 6.357 1.00 95.31 72 TYR A N 1
ATOM 554 C CA . TYR A 1 72 ? 0.722 -2.097 5.426 1.00 95.31 72 TYR A CA 1
ATOM 555 C C . TYR A 1 72 ? 0.104 -1.667 4.101 1.00 95.31 72 TYR A C 1
ATOM 557 O O . TYR A 1 72 ? -0.987 -1.096 4.068 1.00 95.31 72 TYR A O 1
ATOM 565 N N . ASP A 1 73 ? 0.795 -1.988 3.007 1.00 95.19 73 ASP A N 1
ATOM 566 C CA . ASP A 1 73 ? 0.224 -1.930 1.666 1.00 95.19 73 ASP A CA 1
ATOM 567 C C . ASP A 1 73 ? -0.593 -3.198 1.414 1.00 95.19 73 ASP A C 1
ATOM 569 O O . ASP A 1 73 ? -0.060 -4.298 1.241 1.00 95.19 73 ASP A O 1
ATOM 573 N N . VAL A 1 74 ? -1.913 -3.030 1.415 1.00 96.06 74 VAL A N 1
ATOM 574 C CA . VAL A 1 74 ? -2.884 -4.104 1.207 1.00 96.06 74 VAL A CA 1
ATOM 575 C C . VAL A 1 74 ? -3.534 -4.028 -0.172 1.00 96.06 74 VAL A C 1
ATOM 577 O O . VAL A 1 74 ? -4.545 -4.685 -0.418 1.00 96.06 74 VAL A O 1
ATOM 580 N N . THR A 1 75 ? -2.928 -3.301 -1.117 1.00 95.44 75 THR A N 1
ATOM 581 C CA . THR A 1 75 ? -3.440 -3.138 -2.488 1.00 95.44 75 THR A CA 1
ATOM 582 C C . THR A 1 75 ? -3.651 -4.484 -3.187 1.00 95.44 75 THR A C 1
ATOM 584 O O . THR A 1 75 ? -4.629 -4.668 -3.909 1.00 95.44 75 THR A O 1
ATOM 587 N N . ARG A 1 76 ? -2.796 -5.482 -2.919 1.00 94.56 76 ARG A N 1
ATOM 588 C CA . ARG A 1 76 ? -2.954 -6.856 -3.445 1.00 94.56 76 ARG A CA 1
ATOM 589 C C . ARG A 1 76 ? -4.232 -7.551 -2.955 1.00 94.56 76 ARG A C 1
ATOM 591 O O . ARG A 1 76 ? -4.733 -8.442 -3.631 1.00 94.56 76 ARG A O 1
ATOM 598 N N . GLY A 1 77 ? -4.753 -7.150 -1.798 1.00 95.94 77 GLY A N 1
ATOM 599 C CA . GLY A 1 77 ? -5.976 -7.660 -1.177 1.00 95.94 77 GLY A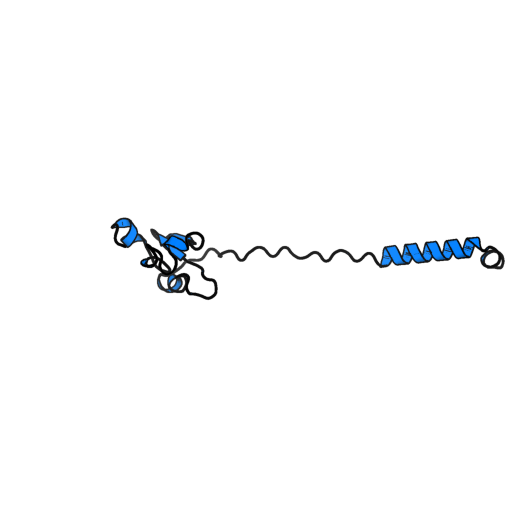 CA 1
ATOM 600 C C . GLY A 1 77 ? -7.219 -6.835 -1.509 1.00 95.94 77 GLY A C 1
ATOM 601 O O . GLY A 1 77 ? -8.145 -6.796 -0.703 1.00 95.94 77 GLY A O 1
ATOM 602 N N . ARG A 1 78 ? -7.261 -6.168 -2.670 1.00 96.00 78 ARG A N 1
ATOM 603 C CA . ARG A 1 78 ? -8.346 -5.257 -3.076 1.00 96.00 78 ARG A CA 1
ATOM 604 C C . ARG A 1 78 ? -9.758 -5.840 -2.957 1.00 96.00 78 ARG A C 1
ATOM 606 O O . ARG A 1 78 ? -10.681 -5.100 -2.658 1.00 96.00 78 ARG A O 1
ATOM 613 N N . ASN A 1 79 ? -9.938 -7.146 -3.131 1.00 96.94 79 ASN A N 1
ATOM 614 C CA . ASN A 1 79 ? -11.254 -7.783 -2.971 1.00 96.94 79 ASN A CA 1
ATOM 615 C C . ASN A 1 79 ? -11.788 -7.719 -1.525 1.00 96.94 79 ASN A C 1
ATOM 617 O O . ASN A 1 79 ? -12.987 -7.849 -1.307 1.00 96.94 79 ASN A O 1
ATOM 621 N N . PHE A 1 80 ? -10.902 -7.533 -0.545 1.00 96.81 80 PHE A N 1
ATOM 622 C CA . PHE A 1 80 ? -11.233 -7.441 0.873 1.00 96.81 80 PHE A CA 1
ATOM 623 C C . PHE A 1 80 ? -11.278 -5.991 1.348 1.00 96.81 80 PHE A C 1
ATOM 625 O O . PHE A 1 80 ? -12.268 -5.569 1.937 1.00 96.81 80 PHE A O 1
ATOM 632 N N . TYR A 1 81 ? -10.206 -5.248 1.068 1.00 97.44 81 TYR A N 1
ATOM 633 C CA . TYR A 1 81 ? -9.984 -3.897 1.591 1.00 97.44 81 TYR A CA 1
ATOM 634 C C . TYR A 1 81 ? -10.352 -2.793 0.601 1.00 97.44 81 TYR A C 1
ATOM 636 O O . TYR A 1 81 ? -10.343 -1.627 0.956 1.00 97.44 81 TYR A O 1
ATOM 644 N N . GLY A 1 82 ? -10.617 -3.129 -0.660 1.00 96.06 82 GLY A N 1
ATOM 645 C CA . GLY A 1 82 ? -11.005 -2.148 -1.665 1.00 96.06 82 GLY A CA 1
ATOM 646 C C . GLY A 1 82 ? -12.486 -1.780 -1.580 1.00 96.06 82 GLY A C 1
ATOM 647 O O . GLY A 1 82 ? -13.251 -2.420 -0.857 1.00 96.06 82 GLY A O 1
ATOM 648 N N . PRO A 1 83 ? -12.916 -0.776 -2.360 1.00 95.44 83 PRO A N 1
ATOM 649 C CA . PRO A 1 83 ? -14.305 -0.332 -2.395 1.00 95.44 83 PRO A CA 1
ATOM 650 C C . PRO A 1 83 ? -15.282 -1.488 -2.650 1.00 95.44 83 PRO A C 1
ATOM 652 O O . PRO A 1 83 ? -15.132 -2.231 -3.619 1.00 95.44 83 PRO A O 1
ATOM 655 N N . GLY A 1 84 ? -16.280 -1.635 -1.775 1.00 94.69 84 GLY A N 1
ATOM 656 C CA . GLY A 1 84 ? -17.274 -2.715 -1.835 1.00 94.69 84 GLY A CA 1
ATOM 657 C C . GLY A 1 84 ? -16.827 -4.052 -1.227 1.00 94.69 84 GLY A C 1
ATOM 658 O O . GLY A 1 84 ? -17.628 -4.983 -1.176 1.00 94.69 84 GLY A O 1
ATOM 659 N N . GLY A 1 85 ? -15.583 -4.161 -0.753 1.00 95.75 85 GLY A N 1
ATOM 660 C CA . GLY A 1 85 ? -15.100 -5.319 -0.004 1.00 95.75 85 GLY A CA 1
ATOM 661 C C . GLY A 1 85 ? -15.615 -5.351 1.445 1.00 95.75 85 GLY A C 1
ATOM 662 O O . GLY A 1 85 ? -15.981 -4.312 1.998 1.00 95.75 85 GLY A O 1
ATOM 663 N N . PRO A 1 86 ? -15.618 -6.528 2.099 1.00 96.38 86 PRO A N 1
ATOM 664 C CA . PRO A 1 86 ? -16.100 -6.695 3.475 1.00 96.38 86 PRO A CA 1
ATOM 665 C C . PRO A 1 86 ? -15.303 -5.909 4.528 1.00 96.38 86 PRO A C 1
ATOM 667 O O . PRO A 1 86 ? -15.818 -5.676 5.615 1.00 96.38 86 PRO A O 1
ATOM 670 N N . TYR A 1 87 ? -14.065 -5.509 4.219 1.00 96.88 87 TYR A N 1
ATOM 671 C CA . TYR A 1 87 ? -13.165 -4.769 5.112 1.00 96.88 87 TYR A CA 1
ATOM 672 C C . TYR A 1 87 ? -12.772 -3.399 4.533 1.00 96.88 87 TYR A C 1
ATOM 674 O O . TYR A 1 87 ? -11.711 -2.859 4.849 1.00 96.88 87 TYR A O 1
ATOM 682 N N . ALA 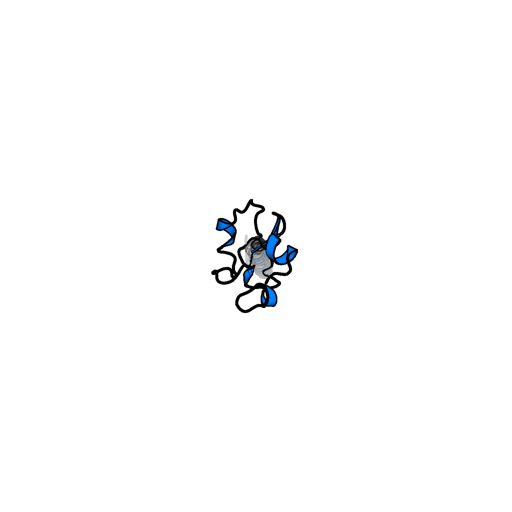A 1 88 ? -13.613 -2.838 3.656 1.00 96.31 88 ALA A N 1
ATOM 683 C CA . ALA A 1 88 ? -13.384 -1.535 3.025 1.00 96.31 88 ALA A CA 1
ATOM 684 C C . ALA A 1 88 ? -13.322 -0.375 4.037 1.00 96.31 88 ALA A C 1
ATOM 686 O O . ALA A 1 88 ? -12.665 0.630 3.794 1.00 96.31 88 ALA A O 1
ATOM 687 N N . ASN A 1 89 ? -13.970 -0.526 5.193 1.00 95.75 89 ASN A N 1
ATOM 688 C CA . ASN A 1 89 ? -13.960 0.429 6.304 1.00 95.75 89 ASN A CA 1
ATOM 689 C C . ASN A 1 89 ? -12.550 0.710 6.872 1.00 95.75 89 ASN A C 1
ATOM 691 O O . ASN A 1 89 ? -12.332 1.758 7.475 1.00 95.75 89 ASN A O 1
ATOM 695 N N . PHE A 1 90 ? -11.597 -0.210 6.695 1.00 97.38 90 PHE A N 1
ATOM 696 C CA . PHE A 1 90 ? -10.218 -0.061 7.169 1.00 97.38 90 PHE A CA 1
ATOM 697 C C . PHE A 1 90 ? -9.285 0.612 6.157 1.00 97.38 90 PHE A C 1
ATOM 699 O O . PHE A 1 90 ? -8.178 1.017 6.517 1.00 97.38 90 PHE A O 1
ATOM 706 N N . ALA A 1 91 ? -9.712 0.736 4.901 1.00 97.56 91 ALA A N 1
ATOM 707 C CA . ALA A 1 91 ? -8.927 1.344 3.839 1.00 97.56 91 ALA A CA 1
ATOM 708 C C . ALA A 1 91 ? -8.647 2.819 4.157 1.00 97.56 91 ALA A C 1
ATOM 710 O O . ALA A 1 91 ? -9.569 3.580 4.438 1.00 97.56 91 ALA A O 1
ATOM 711 N N . GLY A 1 92 ? -7.379 3.223 4.149 1.00 97.00 92 GLY A N 1
ATOM 712 C CA . GLY A 1 92 ? -6.955 4.588 4.460 1.00 97.00 92 GLY A CA 1
ATOM 713 C C . GLY A 1 92 ? -7.047 4.974 5.941 1.00 97.00 92 GLY A C 1
ATOM 714 O O . GLY A 1 92 ? -7.028 6.161 6.260 1.00 97.00 92 GLY A O 1
ATOM 715 N N . HIS A 1 93 ? -7.148 4.002 6.855 1.00 97.31 93 HIS A N 1
ATOM 716 C CA . HIS A 1 93 ? -7.330 4.249 8.290 1.00 97.31 93 HIS A CA 1
ATOM 717 C C . HIS A 1 93 ? -6.430 3.364 9.164 1.00 97.31 93 HIS A C 1
ATOM 719 O O . HIS A 1 93 ? -5.779 2.425 8.700 1.00 97.31 93 HIS A O 1
ATOM 725 N N . ASP A 1 94 ? -6.405 3.661 10.466 1.00 97.62 94 ASP A N 1
ATOM 726 C CA . ASP A 1 94 ? -5.843 2.761 11.470 1.00 97.62 94 ASP A CA 1
ATOM 727 C C . ASP A 1 94 ? -6.881 1.714 11.900 1.00 97.62 94 ASP A C 1
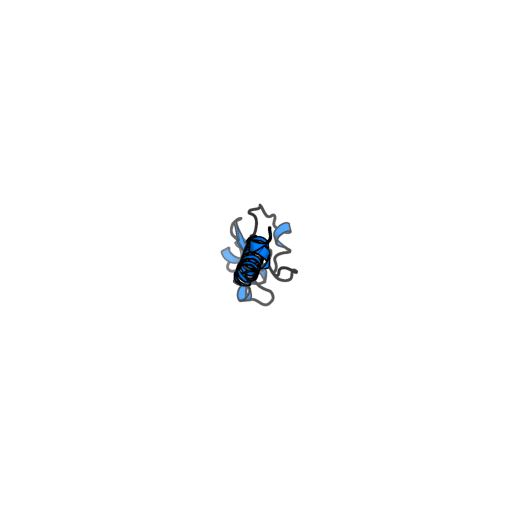ATOM 729 O O . ASP A 1 94 ? -7.832 1.996 12.634 1.00 97.62 94 ASP A O 1
ATOM 733 N N . ALA A 1 95 ? -6.674 0.480 11.443 1.00 97.75 95 ALA A N 1
ATOM 734 C CA . ALA A 1 95 ? -7.553 -0.655 11.679 1.00 97.75 95 ALA A CA 1
ATOM 735 C C . ALA A 1 95 ? -7.355 -1.295 13.065 1.00 97.75 95 ALA A C 1
ATOM 737 O O . ALA A 1 95 ? -8.124 -2.182 13.443 1.00 97.75 95 ALA A O 1
ATOM 738 N N . SER A 1 96 ? -6.358 -0.856 13.847 1.00 97.81 96 SER A N 1
ATOM 739 C CA . SER A 1 96 ? -5.944 -1.490 15.110 1.00 97.81 96 SER A CA 1
ATOM 740 C C . SER A 1 96 ? -7.107 -1.821 16.036 1.00 97.81 96 SER A C 1
ATOM 742 O O . SER A 1 96 ? -7.233 -2.946 16.518 1.00 97.81 96 SER A O 1
ATOM 744 N N . ARG A 1 97 ? -7.985 -0.843 16.285 1.00 96.94 97 ARG A N 1
ATOM 745 C CA . ARG A 1 97 ? -9.105 -1.010 17.215 1.00 96.94 97 ARG A CA 1
ATOM 746 C C . ARG A 1 97 ? -10.198 -1.912 16.646 1.00 96.94 97 ARG A C 1
ATOM 748 O O . ARG A 1 97 ? -10.734 -2.722 17.398 1.00 96.94 97 ARG A O 1
ATOM 755 N N . GLY A 1 98 ? -10.527 -1.772 15.362 1.00 96.81 98 GLY A N 1
ATOM 756 C CA . GLY A 1 98 ? -11.541 -2.597 14.702 1.00 96.81 98 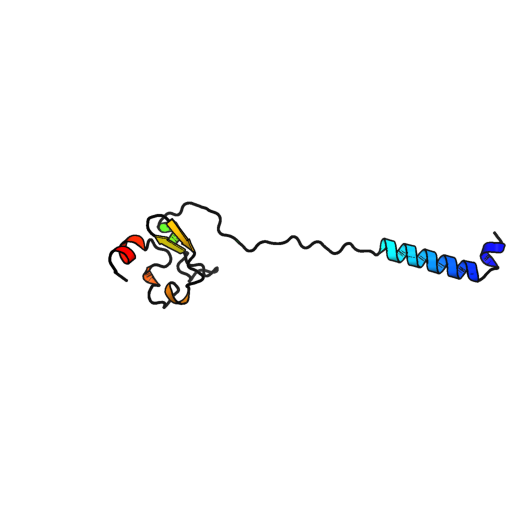GLY A CA 1
ATOM 757 C C . GLY A 1 98 ? -11.144 -4.069 14.715 1.00 96.81 98 GLY A C 1
ATOM 758 O O . GLY A 1 98 ? -11.896 -4.910 15.206 1.00 96.81 98 GLY A O 1
ATOM 759 N N . LEU A 1 99 ? -9.898 -4.351 14.324 1.00 96.56 99 LEU A N 1
ATOM 760 C CA . LEU A 1 99 ? -9.320 -5.694 14.353 1.00 96.56 99 LEU A CA 1
ATOM 761 C C . LEU A 1 99 ? -9.237 -6.258 15.779 1.00 96.56 99 LEU A C 1
ATOM 763 O O . LEU A 1 99 ? -9.635 -7.394 16.012 1.00 96.56 99 LEU A O 1
ATOM 767 N N . ALA A 1 100 ? -8.795 -5.465 16.760 1.00 97.62 100 ALA A N 1
ATOM 768 C CA . ALA A 1 100 ? -8.682 -5.923 18.148 1.00 97.62 100 ALA A CA 1
ATOM 769 C C . ALA A 1 100 ? -10.036 -6.190 18.831 1.00 97.62 100 ALA A C 1
ATOM 771 O O . ALA A 1 100 ? -10.092 -6.901 19.835 1.00 97.62 100 ALA A O 1
ATOM 772 N N . LYS A 1 101 ? -11.121 -5.581 18.341 1.00 97.38 101 LYS A N 1
ATOM 773 C CA . LYS A 1 101 ? -12.465 -5.688 18.929 1.00 97.38 101 LYS A CA 1
ATOM 774 C C . LYS A 1 101 ? -13.448 -6.475 18.068 1.00 97.38 101 LYS A C 1
ATOM 776 O O . LYS A 1 101 ? -14.610 -6.551 18.451 1.00 97.38 101 LYS A O 1
ATOM 781 N N . ASN A 1 102 ? -12.999 -7.061 16.955 1.00 93.81 102 ASN A N 1
ATOM 782 C CA . ASN A 1 102 ? -13.864 -7.703 15.960 1.00 93.81 102 ASN A CA 1
ATOM 783 C C . ASN A 1 102 ? -15.037 -6.797 15.531 1.00 93.81 102 ASN A C 1
ATOM 785 O O . ASN A 1 102 ? -16.173 -7.248 15.418 1.00 93.81 102 ASN A O 1
ATOM 789 N N . SER A 1 103 ? -14.757 -5.505 15.343 1.00 93.62 103 SER A N 1
ATOM 790 C CA . SER A 1 103 ? -15.724 -4.505 14.890 1.00 93.62 103 SER A CA 1
ATOM 791 C C . SER A 1 103 ? -15.369 -4.106 13.464 1.00 93.62 103 SER A C 1
ATOM 793 O O . SER A 1 103 ? -14.305 -3.521 13.245 1.00 93.62 103 SER A O 1
ATOM 795 N N . PHE A 1 104 ? -16.262 -4.423 12.529 1.00 87.19 104 PHE A N 1
ATOM 796 C CA . PHE A 1 104 ? -16.134 -4.164 11.096 1.00 87.19 104 PHE A CA 1
ATOM 797 C C . PHE A 1 104 ? -17.232 -3.193 10.658 1.00 87.19 104 PHE A C 1
ATOM 799 O O . PHE A 1 104 ? -18.378 -3.382 11.118 1.00 87.19 104 PHE A O 1
#

Foldseek 3Di:
DVVCVPDPVNVVVVVVVVVVVCVVVPPDDPPPDPPDDPDDDDDDQDDLVNLQCQLLPDPVRWWWAAAPRDIDTCSVVCCACHPPHVNSVRTSGHCHVCVVPVND

Organism: NCBI:txid747725

=== Feature glossary ===
Legend for the data blocks above and below:

— What the protein is —

The amino-acid sequence is the protein's primary structure: the linear order of residues from the N-terminus to the C-terminus, written in one-letter code. Everything else here — the 3D coordinates, the secondary structure, the domain annotations — is ultimately a consequence of this string.

Database cross-references. InterPro integrates a dozen domain/family signature databases into unified entries with residue-range hits. GO terms attach function/process/location labels with evidence codes. CATH codes position the fold in a four-level structural taxonomy. Organism is the NCBI-taxonomy species name.

— Where its atoms are —

The mmCIF block holds the 3D Cartesian coordinates of each backbone atom (N, Cα, C, O) in ångströms. mmCIF is the PDB's canonical archive format — a tagged-loop text representation of the atomic model.

The six renders are orthographic views along the three Cartesian axes in both directions. Representation (cartoon, sticks, or surface) and color scheme (sequence-rainbow or by-chain) vary across proteins so the training set covers all the common visualization conventions.

— Local backbone conformation —

Secondary structure is the local, repeating backbone conformation. DSSP classifies it into eight states by reading the hydrogen-bond network: three helix types (H, G, I), two β types (E, B), two non-regular types (T, S), and unstructured coil (-).

SS3 is a coarse helix/strand/coil call (letters a/b/c) made by the P-SEA algorithm from inter-Cα distances and dihedrals. It is less detailed than DSSP but needs only Cα positions.

Backbone dihedral angles. Every residue except chain termini has a φ (preceding-C → N → Cα → C) and a ψ (N → Cα → C → next-N). They are reported in degrees following the IUPAC sign convention. Secondary structure is essentially a statement about which (φ, ψ) basin each residue occupies.

— Global shape and packing —

The geometric summary reports three shape descriptors. Rg (radius of gyration) measures how spread out the Cα atoms are about their centre of mass; compact globular proteins have small Rg, elongated or unfolded ones large. Cα contacts (<8 Å, |i−j|>4) count long-range residue pairs in spatial proximity — high for tightly packed folds, near zero for rods or random coil. The bounding-box extents give the protein's footprint along x, y, z in Å.

Solvent accessibility: the surface area of each residue that a 1.4 Å water probe can touch, in Å². When only backbone atoms are present the absolute values are lower than full-atom SASA (side chains contribute most of the area) and are flagged as backbone-only.

Plot images: a contact map (which residues are close in 3D, as an N×N binary image), a Ramachandran scatter (backbone torsion angles, revealing secondary-structure composition at a glance), and — for AlphaFold structures — a PAE heatmap (pairwise prediction confidence).

— Structural neighborhood —

Foldseek's 3Di representation compresses backbone geometry into a per-residue letter drawn from a learned twenty-state alphabet. It captures the tertiary interaction pattern around each residue — which residues are packed against it in space, regardless of where they are in sequence.

Structural nearest neighbors (via Foldseek easy-search vs the PDB). Reported per hit: target PDB id, E-value, and alignment TM-score. A TM-score above ~0.5 is the conventional threshold for 'same fold'.

— Confidence and disorder —

pLDDT (predicted Local Distance Difference Test) is AlphaFold's per-residue confidence score, ranging from 0 to 100. Values above 90 indicate high confidence (typically well-packed cores); 70–90 is confident; 50–70 low confidence; below 50 usually means the region is disordered or the prediction is unreliable there. AlphaFold stores pLDDT in the mmCIF B-factor column.

For experimental (PDB) structures, the B-factor (temperature factor) quantifies the positional spread of each atom in the crystal — a combination of thermal vibration and static disorder — in units of Å². High B-factors mark flexible loops or poorly resolved regions; low B-factors mark the rigid, well-ordered core.

Predicted Aligned Error (PAE) is an AlphaFold confidence matrix: entry (i, j) is the expected error in the position of residue j, in ångströms, when the prediction is superimposed on the true structure at residue i. Low PAE within a block of residues means that block is internally rigid and well-predicted; high PAE between two blocks means their relative placement is uncertain even if each block individually is confident.